Protein AF-A0AB36SEE0-F1 (afdb_monomer_lite)

Secondary structure (DSSP, 8-state):
-------------B----SS-STTS-SEEEEEEEETTEEEEEEEEETTTTTB-

Radius of gyration: 15.71 Å; chains: 1; bounding box: 32×30×44 Å

pLDDT: mean 84.66, std 16.16, range [28.33, 96.19]

Sequence (53 aa):
MTNTKVGETKVEGTKTWKDDNAKDRPEMIKVDLLQNGKVVDTKEVTAATNWKY

Foldseek 3Di:
DDDDPPDDDDDKDFDDDPDPDPPPDDQWDKDFDDDPNHGPDIDIAGVVNVRMD

Organism: NCBI:txid155322

InterPro domains:
  IPR008454 Collagen-binding surface protein Cna-like, B-type domain [PF05738] (11-53)

Structure (mmCIF, N/CA/C/O backbone):
data_AF-A0AB36SEE0-F1
#
_entry.id   AF-A0AB36SEE0-F1
#
loop_
_atom_site.group_PDB
_atom_site.id
_atom_site.type_symbol
_atom_site.label_atom_id
_atom_site.label_alt_id
_atom_site.label_comp_id
_atom_site.label_asym_id
_atom_site.label_entity_id
_atom_site.label_seq_id
_atom_site.pdbx_PDB_ins_code
_atom_site.Cartn_x
_atom_site.Cartn_y
_atom_site.Cartn_z
_atom_site.occupancy
_atom_site.B_iso_or_equiv
_atom_site.auth_seq_id
_atom_site.auth_comp_id
_atom_site.auth_asym_id
_atom_site.auth_atom_id
_atom_site.pdbx_PDB_model_num
ATOM 1 N N . MET A 1 1 ? -22.647 16.072 28.987 1.00 39.28 1 MET A N 1
ATOM 2 C CA . MET A 1 1 ? -21.485 16.561 28.216 1.00 39.28 1 MET A CA 1
ATOM 3 C C . MET A 1 1 ? -20.785 15.352 27.626 1.00 39.28 1 MET A C 1
ATOM 5 O O . MET A 1 1 ? -20.333 14.515 28.395 1.00 39.28 1 MET A O 1
ATOM 9 N N . THR A 1 2 ? -20.764 15.204 26.305 1.00 31.16 2 THR A N 1
ATOM 10 C CA . THR A 1 2 ? -20.082 14.082 25.641 1.00 31.16 2 THR A CA 1
ATOM 11 C C . THR A 1 2 ? -18.685 14.560 25.261 1.00 31.16 2 THR A C 1
ATOM 13 O O . THR A 1 2 ? -18.547 15.441 24.418 1.00 31.16 2 THR A O 1
ATOM 16 N N . ASN A 1 3 ? -17.654 14.059 25.939 1.00 28.33 3 ASN A N 1
ATOM 17 C CA . ASN A 1 3 ? -16.268 14.366 25.599 1.00 28.33 3 ASN A CA 1
ATOM 18 C C . ASN A 1 3 ? -15.828 13.429 24.465 1.00 28.33 3 ASN A C 1
ATOM 20 O O . ASN A 1 3 ? -15.617 12.238 24.695 1.00 28.33 3 ASN A O 1
ATOM 24 N N . THR A 1 4 ? -15.733 13.949 23.242 1.00 50.50 4 THR A N 1
ATOM 25 C CA . THR A 1 4 ? -15.221 13.204 22.088 1.00 50.50 4 THR A CA 1
ATOM 26 C C . THR A 1 4 ? -13.714 13.422 21.995 1.00 50.50 4 THR A C 1
ATOM 28 O O . THR A 1 4 ? -13.250 14.407 21.427 1.00 50.50 4 THR A O 1
ATOM 31 N N . LYS A 1 5 ? -12.929 12.496 22.554 1.00 52.88 5 LYS A N 1
ATOM 32 C CA . LYS A 1 5 ? -11.482 12.444 22.324 1.00 52.88 5 LYS A CA 1
ATOM 33 C C . LYS A 1 5 ? -11.239 11.856 20.933 1.00 52.88 5 LYS A C 1
ATOM 35 O O . LYS A 1 5 ? -11.222 10.639 20.775 1.00 52.88 5 LYS A O 1
ATOM 40 N N . VAL A 1 6 ? -11.076 12.710 19.927 1.00 61.06 6 VAL A N 1
ATOM 41 C CA . VAL A 1 6 ? -10.608 12.280 18.603 1.00 61.06 6 VAL A CA 1
ATOM 42 C C . VAL A 1 6 ? -9.115 11.979 18.731 1.00 61.06 6 VAL A C 1
ATOM 44 O O . VAL A 1 6 ? -8.288 12.883 18.777 1.00 61.06 6 VAL A O 1
ATOM 47 N N . GLY A 1 7 ? -8.767 10.704 18.900 1.00 65.56 7 GLY A N 1
ATOM 48 C CA . GLY A 1 7 ? -7.388 10.250 18.762 1.00 65.56 7 GLY A CA 1
ATOM 49 C C . GLY A 1 7 ? -7.109 9.992 17.289 1.00 65.56 7 GLY A C 1
ATOM 50 O O . GLY A 1 7 ? -7.577 8.989 16.756 1.00 65.56 7 GLY A O 1
ATOM 51 N N . GLU A 1 8 ? -6.375 10.881 16.626 1.00 69.88 8 GLU A N 1
ATOM 52 C CA . GLU A 1 8 ? -5.873 10.605 15.281 1.00 69.88 8 GLU A CA 1
ATOM 53 C C . GLU A 1 8 ? -4.819 9.498 15.363 1.00 69.88 8 GLU A C 1
ATOM 55 O O . GLU A 1 8 ? -3.861 9.579 16.131 1.00 69.88 8 GLU A O 1
ATOM 60 N N . THR A 1 9 ? -5.021 8.428 14.598 1.00 78.12 9 THR A N 1
ATOM 61 C CA . THR A 1 9 ? -4.055 7.335 14.468 1.00 78.12 9 THR A CA 1
ATOM 62 C C . THR A 1 9 ? -3.651 7.245 13.010 1.00 78.12 9 THR A C 1
ATOM 64 O O . THR A 1 9 ? -4.506 7.152 12.131 1.00 78.12 9 THR A O 1
ATOM 67 N N . LYS A 1 10 ? -2.346 7.278 12.748 1.00 81.75 10 LYS A N 1
ATOM 68 C CA . LYS A 1 10 ? -1.804 7.136 11.399 1.00 81.75 10 LYS A CA 1
ATOM 69 C C . LYS A 1 10 ? -1.697 5.651 11.054 1.00 81.75 10 LYS A C 1
ATOM 71 O O . LYS A 1 10 ? -1.081 4.892 11.799 1.00 81.75 10 LYS A O 1
ATOM 76 N N . VAL A 1 11 ? -2.288 5.251 9.932 1.00 84.75 11 VAL A N 1
ATOM 77 C CA . VAL A 1 11 ? -2.154 3.901 9.371 1.00 84.75 11 VAL A CA 1
ATOM 78 C C . VAL A 1 11 ? -1.249 3.993 8.152 1.00 84.75 11 VAL A C 1
ATOM 80 O O . VAL A 1 11 ? -1.546 4.738 7.223 1.00 84.75 11 VAL A O 1
ATOM 83 N N . GLU A 1 12 ? -0.144 3.253 8.174 1.00 88.38 12 GLU A N 1
ATOM 84 C CA . GLU A 1 12 ? 0.832 3.195 7.083 1.00 88.38 12 GLU A CA 1
ATOM 85 C C . GLU A 1 12 ? 1.135 1.742 6.743 1.00 88.38 12 GLU A C 1
ATOM 87 O O . GLU A 1 12 ? 1.089 0.858 7.605 1.00 88.38 12 GLU A O 1
ATOM 92 N N . GLY A 1 13 ? 1.511 1.497 5.494 1.00 88.31 13 GLY A N 1
ATOM 93 C CA . GLY A 1 13 ? 2.105 0.226 5.119 1.00 88.31 13 GLY A CA 1
ATOM 94 C C . GLY A 1 13 ? 2.636 0.216 3.700 1.00 88.31 13 GLY A C 1
ATOM 95 O O . GLY A 1 13 ? 2.727 1.235 3.015 1.00 88.31 13 GLY A O 1
ATOM 96 N N . THR A 1 14 ? 3.097 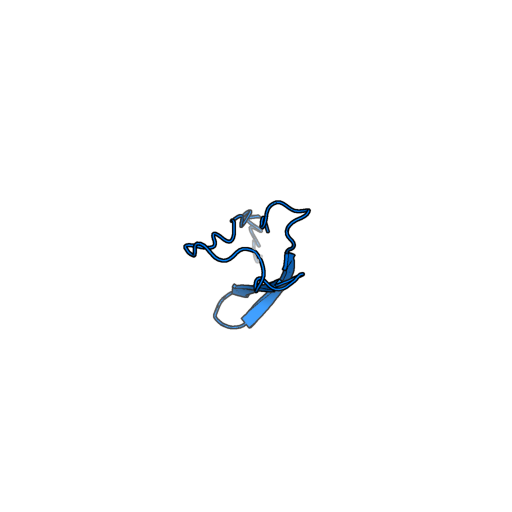-0.952 3.270 1.00 91.94 14 THR A N 1
ATOM 97 C CA . THR A 1 14 ? 3.729 -1.116 1.961 1.00 91.94 14 THR A CA 1
ATOM 98 C C . THR A 1 14 ? 3.342 -2.459 1.376 1.00 91.94 14 THR A C 1
ATOM 100 O O . THR A 1 14 ? 3.407 -3.488 2.052 1.00 91.94 14 THR A O 1
ATOM 103 N N . LYS A 1 15 ? 2.938 -2.461 0.107 1.00 89.94 15 LYS A N 1
ATOM 104 C CA . LYS A 1 15 ? 2.689 -3.692 -0.633 1.00 89.94 15 LYS A CA 1
ATOM 105 C C . LYS A 1 15 ? 4.019 -4.267 -1.117 1.00 89.94 15 LYS A C 1
ATOM 107 O O . LYS A 1 15 ? 4.721 -3.658 -1.916 1.00 89.94 15 LYS A O 1
ATOM 112 N N . THR A 1 16 ? 4.316 -5.488 -0.682 1.00 90.75 16 THR A N 1
ATOM 113 C CA . THR A 1 16 ? 5.457 -6.267 -1.177 1.00 90.75 16 THR A CA 1
ATOM 114 C C . THR A 1 16 ? 4.977 -7.363 -2.120 1.00 90.75 16 THR A C 1
ATOM 116 O O . THR A 1 16 ? 4.050 -8.112 -1.800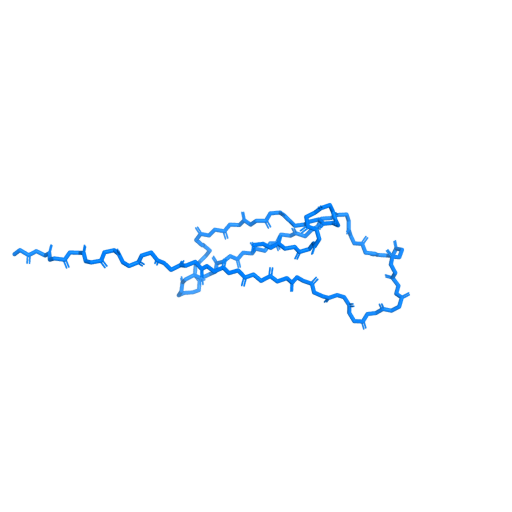 1.00 90.75 16 THR A O 1
ATOM 119 N N . TRP A 1 17 ? 5.637 -7.476 -3.268 1.00 90.38 17 TRP A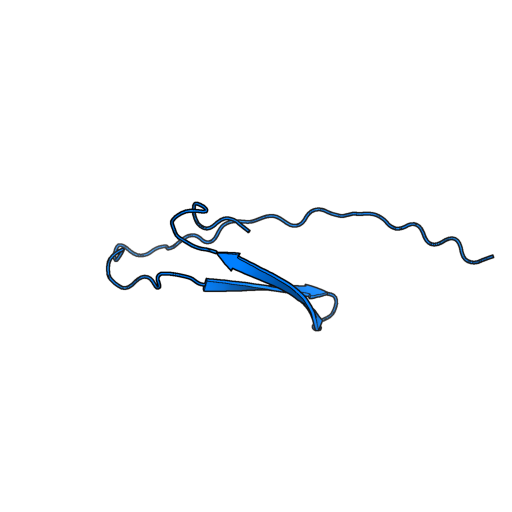 N 1
ATOM 120 C CA . TRP A 1 17 ? 5.484 -8.581 -4.210 1.00 90.38 17 TRP A CA 1
ATOM 121 C C . TRP A 1 17 ? 6.569 -9.621 -3.912 1.00 90.38 17 TRP A C 1
ATOM 123 O O . TRP A 1 17 ? 7.754 -9.299 -3.966 1.00 90.38 17 TRP A O 1
ATOM 133 N N . LYS A 1 18 ? 6.173 -10.842 -3.533 1.00 89.38 18 LYS A N 1
ATOM 134 C CA . LYS A 1 18 ? 7.087 -11.970 -3.261 1.00 89.38 18 LYS A CA 1
ATOM 135 C C . LYS A 1 18 ? 7.158 -12.913 -4.466 1.00 89.38 18 LYS A C 1
ATOM 137 O O . LYS A 1 18 ? 7.056 -14.126 -4.320 1.00 89.38 18 LYS A O 1
ATOM 142 N N . ASP A 1 19 ? 7.251 -12.326 -5.648 1.00 87.62 19 ASP A N 1
ATOM 143 C CA . ASP A 1 19 ? 7.394 -13.018 -6.921 1.00 87.62 19 ASP A CA 1
ATOM 144 C C . ASP A 1 19 ? 8.611 -12.468 -7.669 1.00 87.62 19 ASP A C 1
ATOM 146 O O . ASP A 1 19 ? 9.020 -11.320 -7.466 1.00 87.62 19 ASP A O 1
ATOM 150 N N . ASP A 1 20 ? 9.154 -13.288 -8.566 1.00 84.06 20 ASP A N 1
ATOM 151 C CA . ASP A 1 20 ? 10.253 -12.901 -9.454 1.00 84.06 20 ASP A CA 1
ATOM 152 C C . ASP A 1 20 ? 9.744 -12.249 -10.755 1.00 84.06 20 ASP A C 1
ATOM 154 O O . ASP A 1 20 ? 10.502 -12.046 -11.703 1.00 84.06 20 ASP A O 1
ATOM 158 N N . ASN A 1 21 ? 8.451 -11.905 -10.826 1.00 84.62 21 ASN A N 1
ATOM 159 C CA . ASN A 1 21 ? 7.813 -11.435 -12.049 1.00 84.62 21 ASN A CA 1
ATOM 160 C C . ASN A 1 21 ? 7.344 -9.983 -11.938 1.00 84.62 21 ASN A C 1
ATOM 162 O O . ASN A 1 21 ? 6.197 -9.682 -11.621 1.00 84.62 21 ASN A O 1
ATOM 166 N N . ALA A 1 22 ? 8.246 -9.061 -12.266 1.00 84.44 22 ALA A N 1
ATOM 167 C CA . ALA A 1 22 ? 7.921 -7.641 -12.328 1.00 84.44 22 ALA A CA 1
ATOM 168 C C . ALA A 1 22 ? 7.061 -7.248 -13.545 1.00 84.44 22 ALA A C 1
ATOM 170 O O . ALA A 1 22 ? 6.463 -6.176 -13.516 1.00 84.44 22 ALA A O 1
ATOM 171 N N . LYS A 1 23 ? 7.008 -8.072 -14.603 1.00 87.00 23 LYS A N 1
ATOM 172 C CA . LYS A 1 23 ? 6.368 -7.711 -15.882 1.00 87.00 23 LYS A CA 1
ATOM 173 C C . LYS A 1 23 ? 4.846 -7.797 -15.842 1.00 87.00 23 LYS A C 1
ATOM 175 O O . LYS A 1 23 ? 4.194 -6.989 -16.488 1.00 87.00 23 LYS A O 1
ATOM 180 N N . ASP A 1 24 ? 4.305 -8.723 -15.056 1.00 89.75 24 ASP A N 1
ATOM 181 C CA . ASP A 1 24 ? 2.855 -8.947 -14.969 1.00 89.75 24 ASP A CA 1
ATOM 182 C C . ASP A 1 24 ? 2.198 -8.162 -13.822 1.00 89.75 24 ASP A C 1
ATOM 184 O O . ASP A 1 24 ? 1.013 -8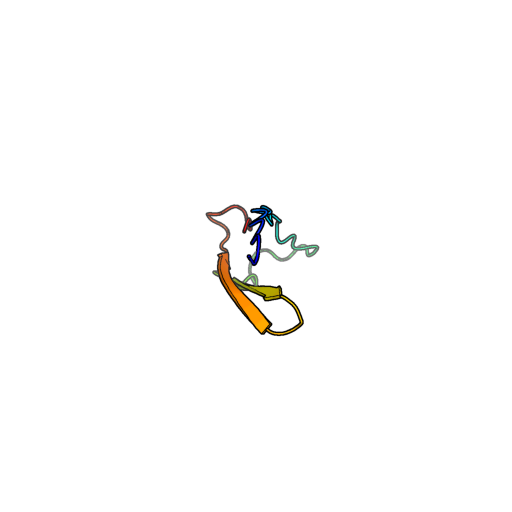.332 -13.528 1.00 89.75 24 ASP A O 1
ATOM 188 N N . ARG A 1 25 ? 2.961 -7.302 -13.135 1.00 91.12 25 ARG A N 1
ATOM 189 C CA . ARG A 1 25 ? 2.421 -6.481 -12.051 1.00 91.12 25 ARG A CA 1
ATOM 190 C C . ARG A 1 25 ? 1.503 -5.405 -12.632 1.00 91.12 25 ARG A C 1
ATOM 192 O O . ARG A 1 25 ? 1.865 -4.773 -13.623 1.00 91.12 25 ARG A O 1
ATOM 199 N N . PRO A 1 26 ? 0.345 -5.148 -12.005 1.00 93.19 26 PRO A N 1
ATOM 200 C CA . PRO A 1 26 ? -0.524 -4.066 -12.436 1.00 93.19 26 PRO A CA 1
ATOM 201 C C . PRO A 1 26 ? 0.174 -2.717 -12.242 1.00 93.19 26 PRO A C 1
ATOM 203 O O . PRO A 1 26 ? 0.998 -2.553 -11.342 1.00 93.19 26 PRO A O 1
ATOM 206 N N . GLU A 1 27 ? -0.195 -1.724 -13.044 1.00 93.62 27 GLU A N 1
ATOM 207 C CA . GLU A 1 27 ? 0.345 -0.363 -12.917 1.00 93.62 27 GLU A CA 1
ATOM 208 C C . GLU A 1 27 ? -0.102 0.321 -11.611 1.00 93.62 27 GLU A C 1
ATOM 210 O O . GLU A 1 27 ? 0.599 1.180 -11.069 1.00 93.62 27 GLU A O 1
ATOM 215 N N . MET A 1 28 ? -1.256 -0.096 -11.078 1.00 94.88 28 MET A N 1
ATOM 216 C CA . ME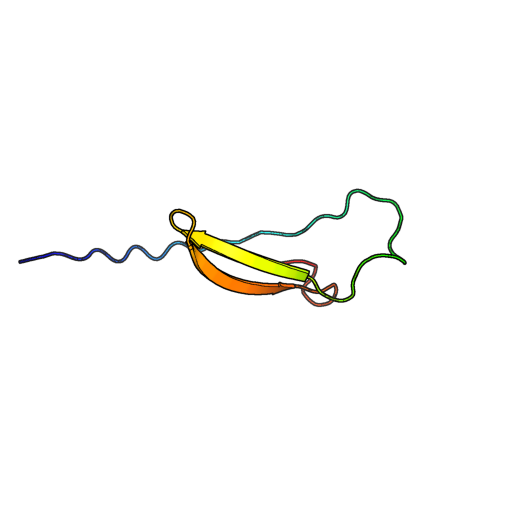T A 1 28 ? -1.892 0.465 -9.892 1.00 94.88 28 MET A CA 1
ATOM 217 C C . MET A 1 28 ? -2.677 -0.603 -9.127 1.00 94.88 28 MET A C 1
ATOM 219 O O . MET A 1 28 ? -3.297 -1.487 -9.718 1.00 94.88 28 MET A O 1
ATOM 223 N N . ILE A 1 29 ? -2.705 -0.474 -7.803 1.00 94.50 29 ILE A N 1
ATOM 224 C CA . ILE A 1 29 ? -3.647 -1.176 -6.928 1.00 94.50 29 ILE A CA 1
ATOM 225 C C . ILE A 1 29 ? -4.436 -0.172 -6.089 1.00 94.50 29 ILE A C 1
ATOM 227 O O . ILE A 1 29 ? -3.965 0.935 -5.828 1.00 94.50 29 ILE A O 1
ATOM 231 N N . LYS A 1 30 ? -5.614 -0.589 -5.623 1.00 95.19 30 LYS A N 1
ATOM 232 C CA . LYS A 1 30 ? -6.404 0.145 -4.630 1.00 95.19 30 LYS A CA 1
ATOM 233 C C . LYS A 1 30 ? -6.308 -0.550 -3.280 1.00 95.19 30 LYS A C 1
ATOM 235 O O . LYS A 1 30 ? -6.453 -1.769 -3.206 1.00 95.19 30 LYS A O 1
ATOM 240 N N . VAL A 1 31 ? -6.028 0.225 -2.237 1.00 94.00 31 VAL A N 1
ATOM 241 C CA . VAL A 1 31 ? -5.976 -0.234 -0.848 1.00 94.00 31 VAL A CA 1
ATOM 242 C C . VAL A 1 31 ? -7.089 0.458 -0.081 1.00 94.00 31 VAL A C 1
ATOM 244 O O . VAL A 1 31 ? -7.059 1.676 0.081 1.00 94.00 31 VAL A O 1
ATOM 247 N N . ASP A 1 32 ? -8.045 -0.329 0.397 1.00 96.19 32 ASP A N 1
ATOM 248 C CA . ASP A 1 32 ? -9.130 0.157 1.241 1.00 96.19 32 ASP A CA 1
ATOM 249 C C . ASP A 1 32 ? -8.743 0.020 2.715 1.00 96.19 32 ASP A C 1
ATOM 251 O O . ASP A 1 32 ? -8.355 -1.056 3.180 1.00 96.19 32 ASP A O 1
ATOM 255 N N . LEU A 1 33 ? -8.880 1.107 3.471 1.00 92.44 33 LEU A N 1
ATOM 256 C CA . LEU A 1 33 ? -8.823 1.083 4.924 1.00 92.44 33 LEU A CA 1
ATOM 257 C C . LEU A 1 33 ? -10.225 0.815 5.460 1.00 92.44 33 LEU A C 1
ATOM 259 O O . LEU A 1 33 ? -11.150 1.587 5.209 1.00 92.44 33 LEU A O 1
ATOM 263 N N . LEU A 1 34 ? -10.381 -0.272 6.215 1.00 93.94 34 LEU A N 1
ATOM 264 C CA . LEU A 1 34 ? -11.660 -0.645 6.806 1.00 93.94 34 LEU A CA 1
ATOM 265 C C . LEU A 1 34 ? -11.662 -0.370 8.309 1.00 93.94 34 LEU A C 1
ATOM 267 O O . LEU A 1 34 ? -10.787 -0.833 9.039 1.00 93.94 34 LEU A O 1
ATOM 271 N N . GLN A 1 35 ? -12.708 0.298 8.787 1.00 90.38 35 GLN A N 1
ATOM 272 C CA . GLN A 1 35 ? -13.024 0.405 10.205 1.00 90.38 35 GLN A CA 1
ATOM 273 C C . GLN A 1 35 ? -14.320 -0.359 10.469 1.00 90.38 35 GLN A C 1
ATOM 275 O O . GLN A 1 35 ? -15.371 -0.041 9.911 1.00 90.38 35 GLN A O 1
ATOM 280 N N . ASN A 1 36 ? -14.250 -1.393 11.312 1.00 93.81 36 ASN A N 1
ATOM 281 C CA . ASN A 1 36 ? -15.395 -2.249 11.646 1.00 93.81 36 ASN A CA 1
ATOM 282 C C . ASN A 1 36 ? -16.100 -2.831 10.402 1.00 93.81 36 ASN A C 1
ATOM 284 O O . ASN A 1 36 ? -17.327 -2.864 10.327 1.00 93.81 36 ASN A O 1
ATOM 288 N N . GLY A 1 37 ? -15.319 -3.243 9.397 1.00 95.31 37 GLY A N 1
ATOM 289 C CA . GLY A 1 37 ? -15.830 -3.832 8.155 1.00 95.31 37 GLY A CA 1
ATOM 290 C C . GLY A 1 37 ? -16.389 -2.836 7.131 1.00 95.31 37 GLY A C 1
ATOM 291 O O . GLY A 1 37 ? -16.851 -3.267 6.079 1.00 95.31 37 GLY A O 1
ATOM 292 N N . LYS A 1 38 ? -16.340 -1.523 7.394 1.00 95.00 38 LYS A N 1
ATOM 293 C CA . LYS A 1 38 ? -16.722 -0.475 6.435 1.00 95.00 38 LYS A CA 1
ATOM 294 C C . LYS A 1 38 ? -15.489 0.238 5.907 1.00 95.00 38 LYS A C 1
ATOM 296 O O . LYS A 1 38 ? -14.620 0.592 6.697 1.00 95.00 38 LYS A O 1
ATOM 301 N N . VAL A 1 39 ? -15.442 0.480 4.601 1.00 94.69 39 VAL A N 1
ATOM 302 C CA . VAL A 1 39 ? -14.391 1.296 3.980 1.00 94.69 39 VAL A CA 1
ATOM 303 C C . VAL A 1 39 ? -14.515 2.732 4.491 1.00 94.69 39 VAL A C 1
ATOM 305 O O . VAL A 1 39 ? -15.590 3.327 4.411 1.00 94.69 39 VAL A O 1
ATOM 308 N N . VAL A 1 40 ? -13.428 3.254 5.053 1.00 92.69 40 VAL A N 1
ATOM 309 C CA . VAL A 1 40 ? -13.320 4.628 5.567 1.00 92.69 40 VAL A CA 1
ATOM 310 C C . VAL A 1 40 ? -12.310 5.474 4.794 1.00 92.69 40 VAL A C 1
ATOM 312 O O . VAL A 1 40 ? -12.377 6.696 4.875 1.00 92.69 40 VAL A O 1
ATOM 315 N N . ASP A 1 41 ? -11.407 4.845 4.038 1.00 92.06 41 ASP A N 1
ATOM 316 C CA . ASP A 1 41 ? -10.473 5.504 3.121 1.00 92.06 41 ASP A CA 1
ATOM 317 C C . ASP A 1 41 ? -10.078 4.529 1.998 1.00 92.06 41 ASP A C 1
ATOM 319 O O . ASP A 1 41 ? -10.090 3.313 2.206 1.00 92.06 41 ASP A O 1
ATOM 323 N N . THR A 1 42 ? -9.707 5.058 0.834 1.00 94.38 42 THR A N 1
ATOM 324 C CA . THR A 1 42 ? -9.217 4.285 -0.315 1.00 94.38 42 THR A CA 1
ATOM 325 C C . THR A 1 42 ? -8.026 5.010 -0.925 1.00 94.38 42 THR A C 1
ATOM 327 O O . THR A 1 42 ? -8.132 6.171 -1.315 1.00 94.38 42 THR A O 1
ATOM 330 N N . LYS A 1 43 ? -6.897 4.310 -1.071 1.00 92.56 43 LYS A N 1
ATOM 331 C CA . LYS A 1 43 ? -5.677 4.858 -1.675 1.00 92.56 43 LYS A CA 1
ATOM 332 C C . LYS A 1 43 ? -5.258 4.103 -2.922 1.00 92.56 43 LYS A C 1
ATOM 334 O O . LYS A 1 43 ? -5.235 2.873 -2.947 1.00 92.56 43 LYS A O 1
ATOM 339 N N . GLU A 1 44 ? -4.873 4.863 -3.939 1.00 94.75 44 GLU A N 1
ATOM 340 C CA . GLU A 1 44 ? -4.226 4.342 -5.136 1.00 94.75 44 GLU A CA 1
ATOM 341 C C . GLU A 1 44 ? -2.718 4.266 -4.905 1.00 94.75 44 GLU A C 1
ATOM 343 O O . GLU A 1 44 ? -2.071 5.233 -4.504 1.00 94.75 44 GLU A O 1
ATOM 348 N N . VAL A 1 45 ? -2.164 3.082 -5.135 1.00 94.06 45 VAL A N 1
ATOM 349 C CA . VAL A 1 45 ? -0.768 2.762 -4.862 1.00 94.06 45 VAL A CA 1
ATOM 350 C C . VAL A 1 45 ? -0.137 2.256 -6.148 1.00 94.06 45 VAL A C 1
ATOM 352 O O . VAL A 1 45 ? -0.698 1.396 -6.828 1.00 94.06 45 VAL A O 1
ATOM 355 N N . THR A 1 46 ? 1.040 2.778 -6.477 1.00 94.62 46 THR A N 1
ATOM 356 C CA . THR A 1 46 ? 1.740 2.479 -7.731 1.00 94.62 46 THR A CA 1
ATOM 357 C C . THR A 1 46 ? 3.210 2.176 -7.464 1.00 94.62 46 THR A C 1
ATOM 359 O O . THR A 1 46 ? 3.727 2.367 -6.358 1.00 94.62 46 THR A O 1
ATOM 362 N N . ALA A 1 47 ? 3.926 1.750 -8.504 1.00 91.19 47 ALA A N 1
ATOM 363 C CA . ALA A 1 47 ? 5.379 1.644 -8.436 1.00 91.19 47 ALA A CA 1
ATOM 364 C C . ALA A 1 47 ? 6.049 2.997 -8.112 1.00 91.19 47 ALA A C 1
ATOM 366 O O . ALA A 1 47 ? 7.034 3.021 -7.378 1.00 91.19 47 ALA A O 1
ATOM 367 N N . ALA A 1 48 ? 5.489 4.122 -8.580 1.00 92.75 48 ALA A N 1
ATOM 368 C CA . ALA A 1 48 ? 6.030 5.461 -8.329 1.00 92.75 48 ALA A CA 1
ATOM 369 C C . ALA A 1 48 ? 5.940 5.882 -6.850 1.00 92.75 48 ALA A C 1
ATOM 371 O O . ALA A 1 48 ? 6.801 6.617 -6.369 1.00 92.75 48 ALA A O 1
ATOM 372 N N . THR A 1 49 ? 4.949 5.381 -6.102 1.00 91.12 49 THR A N 1
ATOM 373 C CA . THR A 1 49 ? 4.850 5.599 -4.646 1.00 91.12 49 THR A CA 1
ATOM 374 C C . THR A 1 49 ? 5.651 4.576 -3.838 1.00 91.12 49 THR A C 1
ATOM 376 O O . THR A 1 49 ? 5.509 4.499 -2.617 1.00 91.12 49 THR A O 1
ATOM 379 N N . ASN A 1 50 ? 6.503 3.777 -4.494 1.00 91.50 50 ASN A N 1
ATOM 380 C CA . ASN A 1 50 ? 7.196 2.633 -3.900 1.00 91.50 50 ASN A CA 1
ATOM 381 C C . ASN A 1 50 ? 6.238 1.661 -3.207 1.00 91.50 50 ASN A C 1
ATOM 383 O O . ASN A 1 50 ? 6.568 1.093 -2.166 1.00 91.50 50 ASN A O 1
ATOM 387 N N . TRP A 1 51 ? 5.038 1.499 -3.763 1.00 91.75 51 TRP A N 1
ATOM 388 C CA . TRP A 1 51 ? 4.002 0.642 -3.206 1.00 91.75 51 TRP A CA 1
ATOM 389 C C . TRP A 1 51 ? 3.555 1.005 -1.775 1.00 91.75 51 TRP A C 1
ATOM 391 O O . TRP A 1 51 ? 3.019 0.153 -1.060 1.00 91.75 51 TRP A O 1
ATOM 401 N N . LYS A 1 52 ? 3.769 2.257 -1.347 1.00 89.12 52 LYS A N 1
ATOM 402 C CA . LYS A 1 52 ? 3.377 2.776 -0.028 1.00 89.12 52 LYS A CA 1
ATOM 403 C C . LYS A 1 52 ? 1.968 3.370 -0.053 1.00 89.12 52 LYS A C 1
ATOM 405 O O 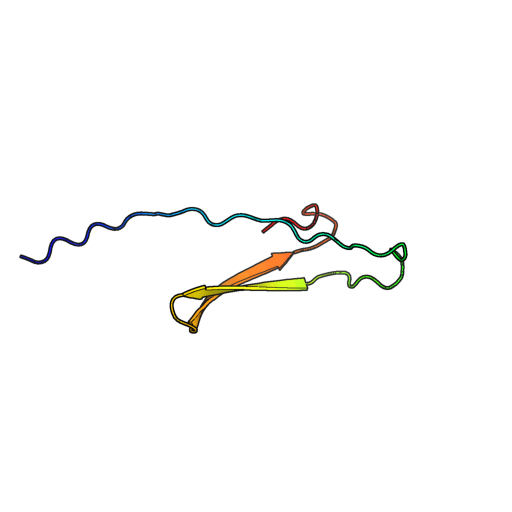. LYS A 1 52 ? 1.594 3.995 -1.049 1.00 89.12 52 LYS A O 1
ATOM 410 N N . TYR A 1 53 ? 1.240 3.206 1.052 1.00 86.12 53 TYR A N 1
ATOM 411 C CA . TYR A 1 53 ? -0.061 3.826 1.328 1.00 86.12 53 TYR A CA 1
ATOM 412 C C . TYR A 1 53 ? -0.060 4.552 2.671 1.00 86.12 53 TYR A C 1
ATOM 414 O O . TYR A 1 53 ? 0.694 4.135 3.580 1.00 86.12 53 TYR A O 1
#